Protein AF-A0A8A4ZBA2-F1 (afdb_monomer_lite)

Radius of gyration: 25.23 Å; chains: 1; bounding box: 29×66×76 Å

Structure (mmCIF, N/CA/C/O backbone):
data_AF-A0A8A4ZBA2-F1
#
_entry.id   AF-A0A8A4ZBA2-F1
#
loop_
_atom_site.group_PDB
_atom_site.id
_atom_site.type_symbol
_atom_site.label_atom_id
_atom_site.label_alt_id
_atom_site.label_comp_id
_atom_site.label_asym_id
_atom_site.label_entity_id
_atom_site.label_seq_id
_atom_site.pdbx_PDB_ins_code
_atom_site.Cartn_x
_atom_site.Cartn_y
_atom_site.Cartn_z
_atom_site.occupancy
_atom_site.B_iso_or_equiv
_atom_site.auth_seq_id
_atom_site.auth_comp_id
_atom_site.auth_asym_id
_atom_site.auth_atom_id
_atom_site.pdbx_PDB_model_num
ATOM 1 N N . MET A 1 1 ? 5.375 49.754 -44.077 1.00 46.00 1 MET A N 1
ATOM 2 C CA . MET A 1 1 ? 6.665 49.073 -43.829 1.00 46.00 1 MET A CA 1
ATOM 3 C C . MET A 1 1 ? 6.548 48.350 -42.497 1.00 46.00 1 MET A C 1
ATOM 5 O O . MET A 1 1 ? 6.295 48.994 -41.490 1.00 46.00 1 MET A O 1
ATOM 9 N N . ALA A 1 2 ? 6.523 47.018 -42.542 1.00 42.59 2 ALA A N 1
ATOM 10 C CA . ALA A 1 2 ? 5.975 46.157 -41.499 1.00 42.59 2 ALA A CA 1
ATOM 11 C C . ALA A 1 2 ? 6.978 45.845 -40.372 1.00 42.59 2 ALA A C 1
ATOM 13 O O . ALA A 1 2 ? 8.058 45.322 -40.621 1.00 42.59 2 ALA A O 1
ATOM 14 N N . SER A 1 3 ? 6.559 46.121 -39.137 1.00 66.56 3 SER A N 1
ATOM 15 C CA . SER A 1 3 ? 6.936 45.378 -37.923 1.00 66.56 3 SER A CA 1
ATOM 16 C C . SER A 1 3 ? 6.012 44.149 -37.857 1.00 66.56 3 SER A C 1
ATOM 18 O O . SER A 1 3 ? 4.850 44.311 -38.249 1.00 66.56 3 SER A O 1
ATOM 20 N N . PRO A 1 4 ? 6.435 42.936 -37.435 1.00 68.00 4 PRO A N 1
ATOM 21 C CA . PRO A 1 4 ? 6.930 42.652 -36.077 1.00 68.00 4 PRO A CA 1
ATOM 22 C C . PRO A 1 4 ? 8.078 41.602 -36.067 1.00 68.00 4 PRO A C 1
ATOM 24 O O . PRO A 1 4 ? 8.390 40.998 -37.079 1.00 68.00 4 PRO A O 1
ATOM 27 N N . ALA A 1 5 ? 8.811 41.338 -34.987 1.00 55.44 5 ALA A N 1
ATOM 28 C CA . ALA A 1 5 ? 8.330 40.426 -33.960 1.00 55.44 5 ALA A CA 1
ATOM 29 C C . ALA A 1 5 ? 9.317 40.287 -32.795 1.00 55.44 5 ALA A C 1
ATOM 31 O O . ALA A 1 5 ? 10.529 40.170 -32.945 1.00 55.44 5 ALA A O 1
ATOM 32 N N . ARG A 1 6 ? 8.696 40.254 -31.618 1.00 61.34 6 ARG A N 1
ATOM 33 C CA . ARG A 1 6 ? 9.222 39.907 -30.304 1.00 61.34 6 ARG A CA 1
ATOM 34 C C . ARG A 1 6 ? 9.948 38.559 -30.347 1.00 61.34 6 ARG A C 1
ATOM 36 O O . ARG A 1 6 ? 9.326 37.543 -30.645 1.00 61.34 6 ARG A O 1
ATOM 43 N N . LEU A 1 7 ? 11.206 38.526 -29.922 1.00 52.62 7 LEU A N 1
ATOM 44 C CA . LEU A 1 7 ? 11.862 37.293 -29.484 1.00 52.62 7 LEU A CA 1
ATOM 45 C C . LEU A 1 7 ? 11.527 37.051 -28.006 1.00 52.62 7 LEU A C 1
ATOM 47 O O . LEU A 1 7 ? 12.323 37.308 -27.111 1.00 52.62 7 LEU A O 1
ATOM 51 N N . GLY A 1 8 ? 10.306 36.584 -27.754 1.00 58.66 8 GLY A N 1
ATOM 52 C CA . GLY A 1 8 ? 9.930 35.934 -26.500 1.00 58.66 8 GLY A CA 1
ATOM 53 C C . GLY A 1 8 ? 9.648 34.469 -26.805 1.00 58.66 8 GLY A C 1
ATOM 54 O O . GLY A 1 8 ? 8.623 34.170 -27.407 1.00 58.66 8 GLY A O 1
ATOM 55 N N . GLY A 1 9 ? 10.557 33.555 -26.456 1.00 56.19 9 GLY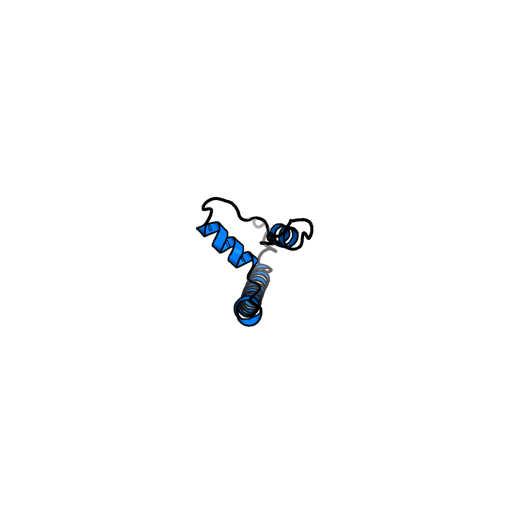 A N 1
ATOM 56 C CA . GLY A 1 9 ? 10.440 32.180 -26.949 1.00 56.19 9 GLY A CA 1
ATOM 57 C C . GLY A 1 9 ? 11.303 31.138 -26.247 1.00 56.19 9 GLY A C 1
ATOM 58 O O . GLY A 1 9 ? 12.256 30.622 -26.812 1.00 56.19 9 GLY A O 1
ATOM 59 N N . THR A 1 10 ? 10.873 30.735 -25.050 1.00 61.19 10 THR A N 1
ATOM 60 C CA . THR A 1 10 ? 10.965 29.347 -24.548 1.00 61.19 10 THR A CA 1
ATOM 61 C C . THR A 1 10 ? 12.346 28.726 -24.269 1.00 61.19 10 THR A C 1
ATOM 63 O O . THR A 1 10 ? 12.737 27.733 -24.876 1.00 61.19 10 THR A O 1
ATOM 66 N N . VAL A 1 11 ? 12.986 29.139 -23.172 1.00 57.06 11 VAL A N 1
ATOM 67 C CA . VAL A 1 11 ? 13.990 28.313 -22.457 1.00 57.06 11 VAL A CA 1
ATOM 68 C C . VAL A 1 11 ? 13.294 27.346 -21.475 1.00 57.06 11 VAL A C 1
ATOM 70 O O . VAL A 1 11 ? 13.632 27.281 -20.301 1.00 57.06 11 VAL A O 1
ATOM 73 N N . ARG A 1 12 ? 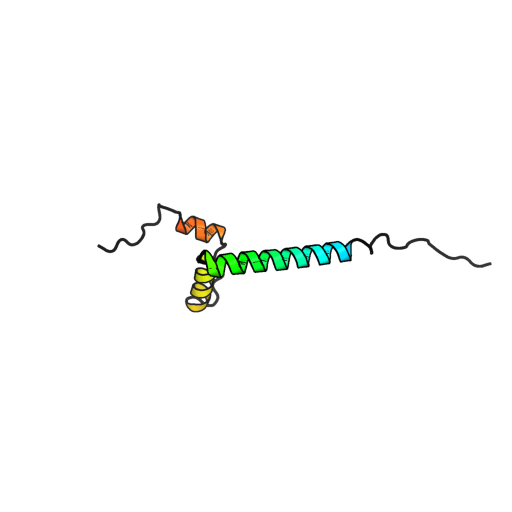12.238 26.626 -21.890 1.00 57.66 12 ARG A N 1
ATOM 74 C CA . ARG A 1 12 ? 11.474 25.742 -20.966 1.00 57.66 12 ARG A CA 1
ATOM 75 C C . ARG A 1 12 ? 11.358 24.280 -21.406 1.00 57.66 12 ARG A C 1
ATOM 77 O O . ARG A 1 12 ? 10.867 23.452 -20.646 1.00 57.66 12 ARG A O 1
ATOM 84 N N . ALA A 1 13 ? 11.818 23.921 -22.604 1.00 57.16 13 ALA A N 1
ATOM 85 C CA . ALA A 1 13 ? 11.431 22.643 -23.211 1.00 57.16 13 ALA A CA 1
ATOM 86 C C . ALA A 1 13 ? 12.437 21.481 -23.080 1.00 57.16 13 ALA A C 1
ATOM 88 O O . ALA A 1 13 ? 12.082 20.359 -23.424 1.00 57.16 13 ALA A O 1
ATOM 89 N N . ARG A 1 14 ? 13.662 21.678 -22.572 1.00 56.56 14 ARG A N 1
ATOM 90 C CA . ARG A 1 14 ? 14.715 20.638 -22.677 1.00 56.56 14 ARG A CA 1
ATOM 91 C C . ARG A 1 14 ? 15.034 19.845 -21.401 1.00 56.56 14 ARG A C 1
ATOM 93 O O . ARG A 1 14 ? 15.834 18.924 -21.468 1.00 56.56 14 ARG A O 1
ATOM 100 N N . LEU A 1 15 ? 14.381 20.121 -20.268 1.00 56.22 15 LEU A N 1
ATOM 101 C CA . LEU A 1 15 ? 14.640 19.410 -18.996 1.00 56.22 15 LEU A CA 1
ATOM 102 C C . LEU A 1 15 ? 13.655 18.257 -18.698 1.00 56.22 15 LEU A C 1
ATOM 104 O O . LEU A 1 15 ? 13.867 17.470 -17.781 1.00 56.22 15 LEU A O 1
ATOM 108 N N . ARG A 1 16 ? 12.576 18.117 -19.481 1.00 56.91 16 ARG A N 1
ATOM 109 C CA . ARG A 1 16 ? 11.509 17.120 -19.257 1.00 56.91 16 ARG A CA 1
ATOM 110 C C . ARG A 1 16 ? 11.863 15.648 -19.556 1.00 56.91 16 ARG A C 1
ATOM 112 O O . ARG A 1 16 ? 11.395 14.796 -18.800 1.00 56.91 16 ARG A O 1
ATOM 119 N N . PRO A 1 17 ? 12.645 15.294 -20.597 1.00 55.94 17 PRO A N 1
ATOM 120 C CA . PRO A 1 17 ? 12.851 13.883 -20.934 1.00 55.94 17 PRO A CA 1
ATOM 121 C C . PRO A 1 17 ? 13.801 13.186 -19.954 1.00 55.94 17 PRO A C 1
ATOM 123 O O . PRO A 1 17 ? 13.552 12.042 -19.584 1.00 55.94 17 PRO A O 1
ATOM 126 N N . ALA A 1 18 ? 14.824 13.897 -19.466 1.00 61.00 18 ALA A N 1
ATOM 127 C CA . ALA A 1 18 ? 15.746 13.390 -18.454 1.00 61.00 18 ALA A CA 1
ATOM 128 C C . ALA A 1 18 ? 15.027 13.132 -17.120 1.00 61.00 18 ALA A C 1
ATOM 130 O O . ALA A 1 18 ? 15.157 12.050 -16.561 1.00 61.00 18 ALA A O 1
ATOM 131 N N . ALA A 1 19 ? 14.172 14.056 -16.666 1.00 63.00 19 ALA A N 1
ATOM 132 C CA . ALA A 1 19 ? 13.373 13.862 -15.455 1.00 63.00 19 ALA A CA 1
ATOM 133 C C . ALA A 1 19 ? 12.424 12.651 -15.566 1.00 63.00 19 ALA A C 1
ATOM 135 O O . ALA A 1 19 ? 12.333 11.841 -14.647 1.00 63.00 19 ALA A O 1
ATOM 136 N N . ALA A 1 20 ? 11.761 12.474 -16.714 1.00 70.69 20 ALA A N 1
ATOM 137 C CA . ALA A 1 20 ? 10.873 11.334 -16.947 1.00 70.69 20 ALA A CA 1
ATOM 138 C C . ALA A 1 20 ? 11.630 9.995 -17.075 1.00 70.69 20 ALA A C 1
ATOM 140 O O . ALA A 1 20 ? 11.092 8.939 -16.729 1.00 70.69 20 ALA A O 1
ATOM 141 N N . ALA A 1 21 ? 12.868 10.016 -17.574 1.00 74.38 21 ALA A N 1
ATOM 142 C CA . ALA A 1 21 ? 13.751 8.853 -17.580 1.00 74.38 21 ALA A CA 1
ATOM 143 C C . ALA A 1 21 ? 14.204 8.491 -16.155 1.00 74.38 21 ALA A C 1
ATOM 145 O O . ALA A 1 21 ? 14.094 7.327 -15.769 1.00 74.38 21 ALA A O 1
ATOM 146 N N . SER A 1 22 ? 14.591 9.482 -15.344 1.00 75.31 22 SER A N 1
ATOM 147 C CA . SER A 1 22 ? 14.965 9.288 -13.937 1.00 75.31 22 SER A CA 1
ATOM 148 C C . SER A 1 22 ? 13.814 8.724 -13.101 1.00 75.31 22 SER A C 1
ATOM 150 O O . SER A 1 22 ? 14.018 7.788 -12.335 1.00 75.31 22 SER A O 1
ATOM 152 N N . VAL A 1 23 ? 12.583 9.210 -13.299 1.00 75.00 23 VAL A N 1
ATOM 153 C CA . VAL A 1 23 ? 11.390 8.670 -12.620 1.00 75.00 23 VAL A CA 1
ATOM 154 C C . VAL A 1 23 ? 11.151 7.200 -12.981 1.00 75.00 23 VAL A C 1
ATOM 156 O O . VAL A 1 23 ? 10.872 6.388 -12.103 1.00 75.00 23 VAL A O 1
ATOM 159 N N . ARG A 1 24 ? 11.301 6.821 -14.256 1.00 78.31 24 ARG A N 1
ATOM 160 C CA . ARG A 1 24 ? 11.157 5.418 -14.685 1.00 78.31 24 ARG A CA 1
ATOM 161 C C . ARG A 1 24 ? 12.255 4.515 -14.130 1.00 78.31 24 ARG A C 1
ATOM 163 O O . ARG A 1 24 ? 11.964 3.374 -13.775 1.00 78.31 24 ARG A O 1
ATOM 170 N N . ALA A 1 25 ? 13.490 5.006 -14.051 1.00 79.06 25 ALA A N 1
ATOM 171 C CA . ALA A 1 25 ? 14.597 4.272 -13.444 1.00 79.06 25 ALA A CA 1
ATOM 172 C C . ALA A 1 25 ? 14.351 4.042 -11.943 1.00 79.06 25 ALA A C 1
ATOM 174 O O . ALA A 1 25 ? 14.453 2.909 -11.475 1.00 79.06 25 ALA A O 1
ATOM 175 N N . LEU A 1 26 ? 13.918 5.082 -11.222 1.00 74.19 26 LEU A N 1
ATOM 176 C CA . LEU A 1 26 ? 13.543 4.994 -9.808 1.00 74.19 26 LEU A CA 1
ATOM 177 C C . LEU A 1 26 ? 12.370 4.033 -9.578 1.00 74.19 26 LEU A C 1
ATOM 179 O O . LEU A 1 26 ? 12.430 3.211 -8.669 1.00 74.19 26 LEU A O 1
ATOM 183 N N . ALA A 1 27 ? 11.337 4.069 -10.424 1.00 78.56 27 ALA A N 1
ATOM 184 C CA . ALA A 1 27 ? 10.196 3.158 -10.318 1.00 78.56 27 ALA A CA 1
ATOM 185 C C . ALA A 1 27 ? 10.599 1.684 -10.506 1.00 78.56 27 ALA A C 1
ATOM 187 O O . ALA A 1 27 ? 10.105 0.810 -9.794 1.00 78.56 27 ALA A O 1
ATOM 188 N N . ARG A 1 28 ? 11.527 1.396 -11.431 1.00 79.38 28 ARG A N 1
ATOM 189 C CA . ARG A 1 28 ? 12.053 0.034 -11.617 1.00 79.38 28 ARG A CA 1
ATOM 190 C C . ARG A 1 28 ? 12.925 -0.421 -10.454 1.00 79.38 28 ARG A C 1
ATOM 192 O O . ARG A 1 28 ? 12.766 -1.554 -10.005 1.00 79.38 28 ARG A O 1
ATOM 199 N N . ALA A 1 29 ? 13.787 0.456 -9.943 1.00 75.50 29 ALA A N 1
ATOM 200 C CA . ALA A 1 29 ? 14.591 0.169 -8.760 1.00 75.50 29 ALA A CA 1
ATOM 201 C C . ALA A 1 29 ? 13.699 -0.121 -7.539 1.00 75.50 29 ALA A C 1
ATOM 203 O O . ALA A 1 29 ? 13.888 -1.133 -6.868 1.00 75.50 29 ALA A O 1
ATOM 204 N N . ALA A 1 30 ? 12.659 0.689 -7.318 1.00 74.88 30 ALA A N 1
ATOM 205 C CA . ALA A 1 30 ? 11.676 0.475 -6.257 1.00 74.88 30 ALA A CA 1
ATOM 206 C C . ALA A 1 30 ? 10.921 -0.858 -6.413 1.00 74.88 30 ALA A C 1
ATOM 208 O O . ALA A 1 30 ? 10.695 -1.556 -5.428 1.00 74.88 30 ALA A O 1
ATOM 209 N N . GLY A 1 31 ? 10.573 -1.249 -7.644 1.00 82.19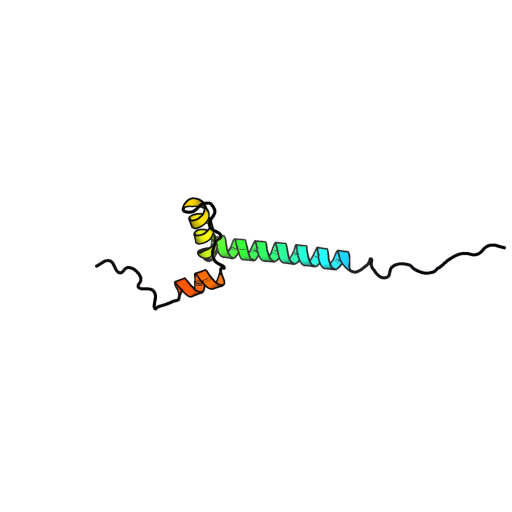 31 GLY A N 1
ATOM 210 C CA . GLY A 1 31 ? 9.963 -2.550 -7.928 1.00 82.19 31 GLY A CA 1
ATOM 211 C C . GLY A 1 31 ? 10.869 -3.735 -7.575 1.00 82.19 31 GLY A C 1
ATOM 212 O O . GLY A 1 31 ? 10.392 -4.705 -6.989 1.00 82.19 31 GLY A O 1
ATOM 213 N N . GLY A 1 32 ? 12.169 -3.642 -7.875 1.00 81.25 32 GLY A N 1
ATOM 214 C CA . GLY A 1 32 ? 13.161 -4.668 -7.530 1.00 81.25 32 GLY A CA 1
ATOM 215 C C . GLY A 1 32 ? 13.397 -4.785 -6.024 1.00 81.25 32 GLY A C 1
ATOM 216 O O . GLY A 1 32 ? 13.361 -5.889 -5.483 1.00 81.25 32 GLY A O 1
ATOM 217 N N . VAL A 1 33 ? 13.539 -3.648 -5.334 1.00 72.44 33 VAL A N 1
ATOM 218 C CA . VAL A 1 33 ? 13.617 -3.596 -3.863 1.00 72.44 33 VAL A CA 1
ATOM 219 C C . VAL A 1 33 ? 12.359 -4.197 -3.239 1.00 72.44 33 VAL A C 1
ATOM 221 O O . VAL A 1 33 ? 12.458 -5.008 -2.322 1.00 72.44 33 VAL A O 1
ATOM 224 N N . ARG A 1 34 ? 11.175 -3.870 -3.775 1.00 72.06 34 ARG A N 1
ATOM 225 C CA . ARG A 1 34 ? 9.907 -4.448 -3.322 1.00 72.06 34 ARG A CA 1
ATOM 226 C C . ARG A 1 34 ? 9.855 -5.956 -3.543 1.00 72.06 34 ARG A C 1
ATOM 228 O O . ARG A 1 34 ? 9.490 -6.657 -2.613 1.00 72.06 34 ARG A O 1
ATOM 235 N N . TRP A 1 35 ? 10.226 -6.462 -4.722 1.00 82.12 35 TRP A N 1
ATOM 236 C CA . TRP A 1 35 ? 10.257 -7.907 -4.986 1.00 82.12 35 TRP A CA 1
ATOM 237 C C . TRP A 1 35 ? 11.207 -8.640 -4.030 1.00 82.12 35 TRP A C 1
ATOM 239 O O . TRP A 1 35 ? 10.846 -9.673 -3.462 1.00 82.12 35 TRP A O 1
ATOM 249 N N . TYR A 1 36 ? 12.395 -8.081 -3.810 1.00 75.31 36 TYR A N 1
ATOM 250 C CA . TYR A 1 36 ? 13.378 -8.625 -2.881 1.00 75.31 36 TYR A CA 1
ATOM 251 C C . TYR A 1 36 ? 12.845 -8.638 -1.439 1.00 75.31 36 TYR A C 1
ATOM 253 O O . TYR A 1 36 ? 12.878 -9.678 -0.785 1.00 75.31 36 TYR A O 1
ATOM 261 N N . ALA A 1 37 ? 12.243 -7.538 -0.979 1.00 69.88 37 ALA A N 1
ATOM 262 C CA . ALA A 1 37 ? 11.604 -7.463 0.335 1.00 69.88 37 ALA A CA 1
ATOM 263 C C . ALA A 1 37 ? 10.431 -8.455 0.476 1.00 69.88 37 ALA A C 1
ATOM 265 O O . ALA A 1 37 ? 10.336 -9.149 1.487 1.00 69.88 37 ALA A O 1
ATOM 266 N N . THR A 1 38 ? 9.575 -8.584 -0.550 1.00 67.31 38 THR A N 1
ATOM 267 C CA . THR A 1 38 ? 8.438 -9.526 -0.546 1.00 67.31 38 THR A CA 1
ATOM 268 C C . THR A 1 38 ? 8.872 -10.986 -0.525 1.00 67.31 38 THR A C 1
ATOM 270 O O . THR A 1 38 ? 8.204 -11.803 0.100 1.00 67.31 38 THR A O 1
ATOM 273 N N . THR A 1 39 ? 9.940 -11.321 -1.251 1.00 68.12 39 THR A N 1
ATOM 274 C CA . THR A 1 39 ? 10.296 -12.715 -1.555 1.00 68.12 39 THR A CA 1
ATOM 275 C C . THR A 1 39 ? 11.333 -13.255 -0.583 1.00 68.12 39 THR A C 1
ATOM 277 O O . THR A 1 39 ? 11.288 -14.429 -0.236 1.00 68.12 39 THR A O 1
ATOM 280 N N . LEU A 1 40 ? 12.276 -12.410 -0.160 1.00 63.41 40 LEU A N 1
ATOM 281 C CA . LEU A 1 40 ? 13.495 -12.850 0.514 1.00 63.41 40 LEU A CA 1
ATOM 282 C C . LEU A 1 40 ? 13.530 -12.463 1.995 1.00 63.41 40 LEU A C 1
ATOM 284 O O . LEU A 1 40 ? 14.036 -13.236 2.799 1.00 63.41 40 LEU A O 1
ATOM 288 N N . MET A 1 41 ? 12.982 -11.298 2.357 1.00 61.03 41 MET A N 1
ATOM 289 C CA . MET A 1 41 ? 13.039 -10.789 3.734 1.00 61.03 41 MET A CA 1
ATOM 290 C C . MET A 1 41 ? 11.736 -11.000 4.516 1.00 61.03 41 MET A C 1
ATOM 292 O O . MET A 1 41 ? 11.763 -11.067 5.736 1.00 61.03 41 MET A O 1
ATOM 296 N N . GLY A 1 42 ? 10.579 -11.119 3.852 1.00 57.72 42 GLY A N 1
ATOM 297 C CA . GLY A 1 42 ? 9.295 -11.274 4.552 1.00 57.72 42 GLY A CA 1
ATOM 298 C C . GLY A 1 42 ? 8.863 -10.038 5.363 1.00 57.72 42 GLY A C 1
ATOM 299 O O . GLY A 1 42 ? 7.781 -10.062 5.962 1.00 57.72 42 GLY A O 1
ATOM 300 N N . ASP A 1 43 ? 9.648 -8.952 5.298 1.00 61.72 43 ASP A N 1
ATOM 301 C CA . ASP A 1 43 ? 9.499 -7.643 5.960 1.00 61.72 43 ASP A CA 1
ATOM 302 C C . ASP A 1 43 ? 8.371 -6.798 5.351 1.00 61.72 43 ASP A C 1
ATOM 304 O O . ASP A 1 43 ? 8.481 -5.616 5.020 1.00 61.72 43 ASP A O 1
ATOM 308 N N . HIS A 1 44 ? 7.221 -7.427 5.174 1.00 69.62 44 HIS A N 1
ATOM 309 C CA . HIS A 1 44 ? 5.972 -6.763 4.852 1.00 69.62 44 HIS A CA 1
ATOM 310 C C . HIS A 1 44 ? 5.060 -6.690 6.061 1.00 69.62 44 HIS A C 1
ATOM 312 O O . HIS A 1 44 ? 3.847 -6.717 5.908 1.00 69.62 44 HIS A O 1
ATOM 318 N N . ASP A 1 45 ? 5.624 -6.551 7.257 1.00 78.31 45 ASP A N 1
ATOM 319 C CA . ASP A 1 45 ? 4.838 -6.378 8.475 1.00 78.31 45 ASP A CA 1
ATOM 320 C C . ASP A 1 45 ? 3.900 -5.174 8.378 1.00 78.31 45 ASP A C 1
ATOM 322 O O . ASP A 1 45 ? 2.699 -5.323 8.602 1.00 78.31 45 ASP A O 1
ATOM 326 N N . TYR A 1 46 ? 4.387 -4.027 7.897 1.00 79.69 46 TYR A N 1
ATOM 327 C CA . TYR A 1 46 ? 3.530 -2.860 7.686 1.00 79.69 46 TYR A CA 1
ATOM 328 C C . TYR A 1 46 ? 2.478 -3.086 6.583 1.00 79.69 46 TYR A C 1
ATOM 330 O O . TYR A 1 46 ? 1.297 -2.811 6.778 1.00 79.69 46 TYR A O 1
ATOM 338 N N . ALA A 1 47 ? 2.853 -3.658 5.433 1.00 80.12 47 ALA A N 1
ATOM 339 C CA . ALA A 1 47 ? 1.895 -3.938 4.355 1.00 80.12 47 ALA A CA 1
ATOM 340 C C . ALA A 1 47 ? 0.835 -4.981 4.765 1.00 80.12 47 ALA A C 1
ATOM 342 O O . ALA A 1 47 ? -0.339 -4.867 4.403 1.00 80.12 47 ALA A O 1
ATOM 343 N N . ARG A 1 48 ? 1.233 -5.981 5.555 1.00 81.38 48 ARG A N 1
ATOM 344 C CA . ARG A 1 48 ? 0.364 -6.995 6.158 1.00 81.38 48 ARG A CA 1
ATOM 345 C C . ARG A 1 48 ? -0.568 -6.36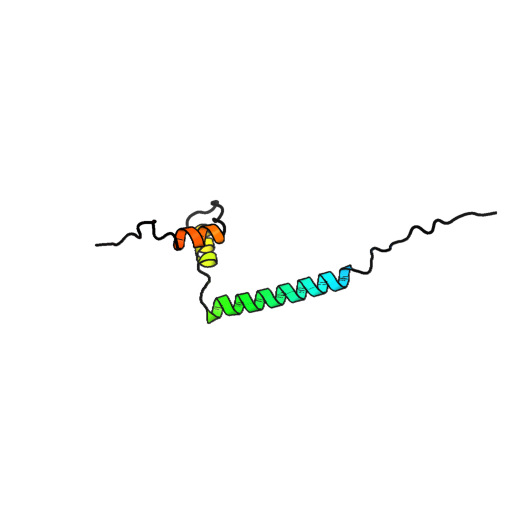2 7.182 1.00 81.38 48 ARG A C 1
ATOM 347 O O . ARG A 1 48 ? -1.754 -6.685 7.159 1.00 81.38 48 ARG A O 1
ATOM 354 N N . TYR A 1 49 ? -0.065 -5.446 8.009 1.00 84.62 49 TYR A N 1
ATOM 355 C CA . TYR A 1 49 ? -0.863 -4.639 8.929 1.00 84.62 49 TYR A CA 1
ATOM 356 C C . TYR A 1 49 ? -1.917 -3.821 8.178 1.00 84.62 49 TYR A C 1
ATOM 358 O O . TYR A 1 49 ? -3.092 -3.943 8.496 1.00 84.62 49 TYR A O 1
ATOM 366 N N . VAL A 1 50 ? -1.550 -3.082 7.127 1.00 83.00 50 VAL A N 1
ATOM 367 C CA . VAL A 1 50 ? -2.507 -2.282 6.338 1.00 83.00 50 VAL A CA 1
ATOM 368 C C . VAL A 1 50 ? -3.565 -3.168 5.680 1.00 83.00 50 VAL A C 1
ATOM 370 O O . VAL A 1 50 ? -4.753 -2.858 5.725 1.00 83.00 50 VAL A O 1
ATOM 373 N N . ALA A 1 51 ? -3.161 -4.298 5.095 1.00 81.81 51 ALA A N 1
ATOM 374 C CA . ALA A 1 51 ? -4.100 -5.238 4.490 1.00 81.81 51 ALA A CA 1
ATOM 375 C C . ALA A 1 51 ? -5.020 -5.891 5.535 1.00 81.81 51 ALA A C 1
ATOM 377 O O . ALA A 1 51 ? -6.187 -6.147 5.248 1.00 81.81 51 ALA A O 1
ATOM 378 N N . HIS A 1 52 ? -4.506 -6.177 6.734 1.00 83.88 52 HIS A N 1
ATOM 379 C CA . HIS A 1 52 ? -5.307 -6.653 7.858 1.00 83.88 52 HIS A CA 1
ATOM 380 C C . HIS A 1 52 ? -6.285 -5.573 8.321 1.00 83.88 52 HIS A C 1
ATOM 382 O O . HIS A 1 52 ? -7.475 -5.847 8.402 1.00 83.88 52 HIS A O 1
ATOM 388 N N . LEU A 1 53 ? -5.820 -4.339 8.514 1.00 84.06 53 LEU A N 1
ATOM 389 C CA . LEU A 1 53 ? -6.641 -3.204 8.920 1.00 84.06 53 LEU A CA 1
ATOM 390 C C . LEU A 1 53 ? -7.768 -2.940 7.919 1.00 84.06 53 LEU A C 1
ATOM 392 O O . LEU A 1 53 ? -8.909 -2.781 8.325 1.00 84.06 53 LEU A O 1
ATOM 396 N N . ALA A 1 54 ? -7.487 -2.995 6.616 1.00 77.06 54 ALA A N 1
ATOM 397 C CA . ALA A 1 54 ? -8.505 -2.834 5.580 1.00 77.06 54 ALA A CA 1
ATOM 398 C C . ALA A 1 54 ? -9.593 -3.924 5.620 1.00 77.06 54 ALA A C 1
ATOM 400 O O . ALA A 1 54 ? -10.726 -3.669 5.215 1.00 77.06 54 ALA A O 1
ATOM 401 N N . ARG A 1 55 ? -9.262 -5.133 6.098 1.00 74.56 55 ARG A N 1
ATOM 402 C CA . ARG A 1 55 ? -10.223 -6.235 6.267 1.00 74.56 55 ARG A CA 1
ATOM 403 C C . ARG A 1 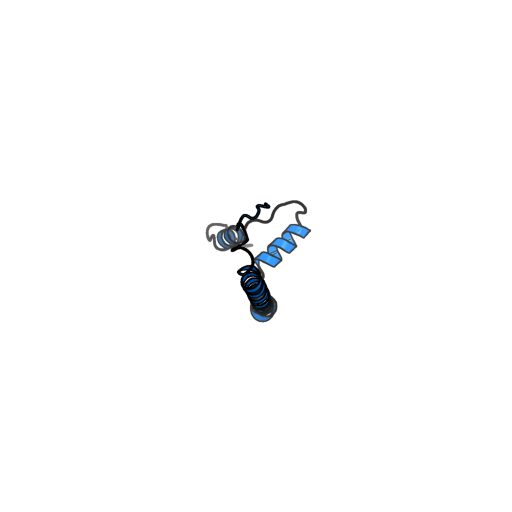55 ? -10.987 -6.147 7.588 1.00 74.56 55 ARG A C 1
ATOM 405 O O . ARG A 1 55 ? -12.185 -6.398 7.596 1.00 74.56 55 ARG A O 1
ATOM 412 N N . THR A 1 56 ? -10.306 -5.822 8.685 1.00 86.38 56 THR A N 1
ATOM 413 C CA . THR A 1 56 ? -10.882 -5.806 10.040 1.00 86.38 56 THR A CA 1
ATOM 414 C C . THR A 1 56 ? -11.659 -4.514 10.317 1.00 86.38 56 THR A C 1
ATOM 416 O O . THR A 1 56 ? -12.692 -4.541 10.981 1.00 86.38 56 THR A O 1
ATOM 419 N N . HIS A 1 57 ? -11.184 -3.385 9.787 1.00 79.69 57 HIS A N 1
ATOM 420 C CA . HIS A 1 57 ? -11.699 -2.038 10.043 1.00 79.69 57 HIS A CA 1
ATOM 421 C C . HIS A 1 57 ? -11.793 -1.217 8.742 1.00 79.69 57 HIS A C 1
ATOM 423 O O . HIS A 1 57 ? -10.979 -0.320 8.493 1.00 79.69 57 HIS A O 1
ATOM 429 N N . PRO A 1 58 ? -12.788 -1.504 7.882 1.00 76.12 58 PRO A N 1
ATOM 430 C CA . PRO A 1 58 ? -12.996 -0.731 6.665 1.00 76.12 58 PRO A CA 1
ATOM 431 C C . PRO A 1 58 ? -13.336 0.728 7.011 1.00 76.12 58 PRO A C 1
ATOM 433 O O . PRO A 1 58 ? -14.286 0.999 7.740 1.00 76.12 58 PRO A O 1
ATOM 436 N N . GLY A 1 59 ? -12.556 1.676 6.483 1.00 71.12 59 GLY A N 1
ATOM 437 C CA . GLY A 1 59 ? -12.758 3.120 6.684 1.00 71.12 59 GLY A CA 1
ATOM 438 C C . GLY A 1 59 ? -11.824 3.774 7.705 1.00 71.12 59 GLY A C 1
ATOM 439 O O . GLY A 1 59 ? -11.760 5.002 7.762 1.00 71.12 59 GLY A O 1
ATOM 440 N N . THR A 1 60 ? -11.046 2.996 8.459 1.00 76.38 60 THR A N 1
ATOM 441 C CA . THR A 1 60 ? -9.986 3.544 9.313 1.00 76.38 60 THR A CA 1
ATOM 442 C C . THR A 1 60 ? -8.729 3.795 8.483 1.00 76.38 60 THR A C 1
ATOM 444 O O . THR A 1 60 ? -8.224 2.897 7.810 1.00 76.38 60 THR A O 1
ATOM 447 N N . ALA A 1 61 ? -8.214 5.027 8.523 1.00 79.75 61 ALA A N 1
ATOM 448 C CA . ALA A 1 61 ? -6.938 5.344 7.894 1.00 79.75 61 ALA A CA 1
ATOM 449 C C . ALA A 1 61 ? -5.805 4.613 8.640 1.00 79.75 61 ALA A C 1
ATOM 451 O O . ALA A 1 61 ? -5.729 4.736 9.866 1.00 79.75 61 ALA A O 1
ATOM 452 N N . PRO A 1 62 ? -4.934 3.861 7.940 1.00 79.50 62 PRO A N 1
ATOM 453 C CA . PRO A 1 62 ? -3.802 3.208 8.580 1.00 79.50 62 PRO A CA 1
ATOM 454 C C . PRO A 1 62 ? -2.858 4.238 9.187 1.00 79.50 62 PRO A C 1
ATOM 456 O O . PRO A 1 62 ? -2.635 5.314 8.624 1.00 79.50 62 PRO A O 1
ATOM 459 N N . GLU A 1 63 ? -2.288 3.893 10.337 1.00 81.88 63 GLU A N 1
ATOM 460 C CA . GLU A 1 63 ? -1.237 4.700 10.939 1.00 81.88 63 GLU A CA 1
ATOM 461 C C . GLU A 1 63 ? -0.020 4.782 10.013 1.00 81.88 63 GLU A C 1
ATOM 463 O O . GLU A 1 63 ? 0.234 3.887 9.211 1.00 81.88 63 GLU A O 1
ATOM 468 N N . THR A 1 64 ? 0.759 5.858 10.119 1.00 82.81 64 THR A N 1
ATOM 469 C CA . THR A 1 64 ? 1.987 5.977 9.324 1.00 82.81 64 THR A CA 1
ATOM 470 C C . THR A 1 64 ? 2.968 4.865 9.686 1.00 82.81 64 THR A C 1
ATOM 472 O O . THR A 1 64 ? 3.101 4.523 10.859 1.00 82.81 64 THR A O 1
ATOM 475 N N . GLU A 1 65 ? 3.754 4.399 8.720 1.00 79.88 65 GLU A N 1
ATOM 476 C CA . GLU A 1 65 ? 4.776 3.364 8.923 1.00 79.88 65 GLU A CA 1
ATOM 477 C C . GLU A 1 65 ? 5.713 3.653 10.114 1.00 79.88 65 GLU A C 1
ATOM 479 O O . GLU A 1 65 ? 5.989 2.782 10.935 1.00 79.88 65 GLU A O 1
ATOM 484 N N . ARG A 1 66 ? 6.133 4.913 10.299 1.00 80.00 66 ARG A N 1
ATOM 485 C CA . ARG A 1 66 ? 6.966 5.330 11.445 1.00 80.00 66 ARG A CA 1
ATOM 486 C C . ARG A 1 66 ? 6.248 5.232 12.797 1.00 80.00 66 ARG A C 1
ATOM 488 O O . ARG A 1 66 ? 6.905 5.173 13.835 1.00 80.00 66 ARG A O 1
ATOM 495 N N . ALA A 1 67 ? 4.925 5.351 12.823 1.00 83.38 67 ALA A N 1
ATOM 496 C CA . ALA A 1 67 ? 4.128 5.190 14.038 1.00 83.38 67 ALA A CA 1
ATOM 497 C C . ALA A 1 67 ? 3.959 3.702 14.364 1.00 83.38 67 ALA A C 1
ATOM 499 O O . ALA A 1 67 ? 4.271 3.318 15.488 1.00 83.38 67 ALA A O 1
ATOM 500 N N . TYR A 1 68 ? 3.641 2.884 13.355 1.00 84.31 68 TYR A N 1
ATOM 501 C CA . TYR A 1 68 ? 3.569 1.424 13.462 1.00 84.31 68 TYR A CA 1
ATOM 502 C C . TYR A 1 68 ? 4.853 0.833 14.055 1.00 84.31 68 TYR A C 1
ATOM 504 O O . TYR A 1 68 ? 4.831 0.152 15.080 1.00 84.31 68 TYR A O 1
ATOM 512 N N . TRP A 1 69 ? 6.009 1.170 13.472 1.00 82.50 69 TRP A N 1
ATOM 513 C CA . TRP A 1 69 ? 7.288 0.659 13.967 1.00 82.50 69 TRP A CA 1
ATOM 514 C C . TRP A 1 69 ? 7.638 1.171 15.360 1.00 82.50 69 TRP A C 1
ATOM 516 O O . TRP A 1 69 ? 8.270 0.446 16.121 1.00 82.50 69 TRP A O 1
ATOM 526 N N . ARG A 1 70 ? 7.216 2.390 15.715 1.00 85.06 70 ARG A N 1
ATOM 527 C CA . ARG A 1 70 ? 7.447 2.937 17.055 1.00 85.06 70 ARG A CA 1
ATOM 528 C C . ARG A 1 70 ? 6.594 2.234 18.097 1.00 85.06 70 ARG A C 1
ATOM 530 O O . ARG A 1 70 ? 7.143 1.866 19.115 1.00 85.06 70 ARG A O 1
ATOM 537 N N . SER A 1 71 ? 5.306 2.022 17.831 1.00 82.31 71 SER A N 1
ATOM 538 C CA . SER A 1 71 ? 4.419 1.274 18.729 1.00 82.31 71 SER A CA 1
ATOM 539 C C . SER A 1 71 ? 4.883 -0.173 18.895 1.00 82.31 71 SER A C 1
ATOM 541 O O . SER A 1 71 ? 4.854 -0.703 19.998 1.00 82.31 71 SER A O 1
ATOM 543 N N . ARG A 1 72 ? 5.372 -0.804 17.822 1.00 79.56 72 ARG A N 1
ATOM 544 C CA . ARG A 1 72 ? 5.872 -2.184 17.869 1.00 79.56 72 ARG A CA 1
ATOM 545 C C . ARG A 1 72 ? 7.144 -2.351 18.703 1.00 79.56 72 ARG A C 1
ATOM 547 O O . ARG A 1 72 ? 7.302 -3.384 19.339 1.00 79.56 72 ARG A O 1
ATOM 554 N N . HIS A 1 73 ? 8.046 -1.373 18.656 1.00 78.50 73 HIS A N 1
ATOM 555 C CA . HIS A 1 73 ? 9.290 -1.364 19.438 1.00 78.50 73 HIS A CA 1
ATOM 556 C C . HIS A 1 73 ? 9.154 -0.582 20.746 1.00 78.50 73 HIS A C 1
ATOM 558 O O . HIS A 1 73 ? 10.149 -0.309 21.412 1.00 78.50 73 HIS A O 1
ATOM 564 N N . ASP A 1 74 ? 7.939 -0.167 21.092 1.00 79.94 74 ASP A N 1
ATOM 565 C CA . ASP A 1 74 ? 7.683 0.431 22.384 1.00 79.94 74 ASP A CA 1
ATOM 566 C C . ASP A 1 74 ? 7.612 -0.690 23.421 1.00 79.94 74 ASP A C 1
ATOM 568 O O . ASP A 1 74 ? 6.566 -1.309 23.629 1.00 79.94 74 ASP A O 1
ATOM 572 N N . ASP A 1 75 ? 8.748 -0.946 24.072 1.00 67.00 75 ASP A N 1
ATOM 573 C CA . ASP A 1 75 ? 8.891 -1.946 25.137 1.00 67.00 75 ASP A CA 1
ATOM 574 C C . ASP A 1 75 ? 7.954 -1.690 26.332 1.00 67.00 75 ASP A C 1
ATOM 576 O O . ASP A 1 75 ? 7.778 -2.564 27.183 1.00 67.00 75 ASP A O 1
ATOM 580 N N . SER A 1 76 ? 7.338 -0.504 26.411 1.00 69.62 76 SER A N 1
ATOM 581 C CA . SER A 1 76 ? 6.387 -0.152 27.464 1.00 69.62 76 SER A CA 1
ATOM 582 C C . SER A 1 76 ? 4.967 -0.668 27.222 1.00 69.62 76 SER A C 1
ATOM 584 O O . SER A 1 76 ? 4.185 -0.719 28.174 1.00 69.62 76 SER A O 1
ATOM 586 N N . THR A 1 77 ? 4.620 -1.092 25.998 1.00 60.97 77 THR A N 1
ATOM 587 C CA . THR A 1 77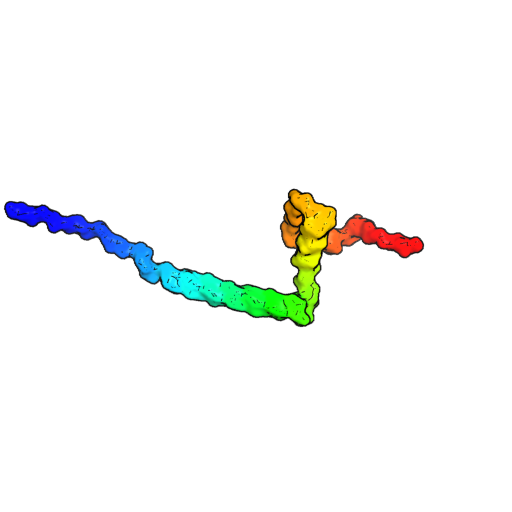 ? 3.306 -1.695 25.733 1.00 60.97 77 THR A CA 1
ATOM 588 C C . THR A 1 77 ? 3.311 -3.122 26.283 1.00 60.97 77 THR A C 1
ATOM 590 O O . THR A 1 77 ? 4.042 -3.967 25.757 1.00 60.97 77 THR A O 1
ATOM 593 N N . PRO A 1 78 ? 2.519 -3.438 27.328 1.00 67.00 78 PRO A N 1
ATOM 594 C CA . PRO A 1 78 ? 2.483 -4.781 27.883 1.00 67.00 78 PRO A CA 1
ATOM 595 C C . PRO A 1 78 ? 1.955 -5.743 26.818 1.00 67.00 78 PRO A C 1
ATOM 597 O O . PRO A 1 78 ? 0.759 -5.816 26.542 1.00 67.00 78 PRO A O 1
ATOM 600 N N . GLN A 1 79 ? 2.874 -6.479 26.194 1.00 66.75 79 GLN A N 1
ATOM 601 C CA . GLN A 1 79 ? 2.540 -7.583 25.306 1.00 66.75 79 GLN A CA 1
ATOM 602 C C . GLN A 1 79 ? 1.771 -8.578 26.164 1.00 66.75 79 GLN A C 1
ATOM 604 O O . GLN A 1 79 ? 2.284 -8.963 27.216 1.00 66.75 79 GLN A O 1
ATOM 609 N N . ALA A 1 80 ? 0.543 -8.932 25.773 1.00 65.94 80 ALA A N 1
ATOM 610 C CA . ALA A 1 80 ? -0.295 -9.853 26.530 1.00 65.94 80 ALA A CA 1
ATOM 611 C C . ALA A 1 80 ? 0.456 -11.179 26.714 1.00 65.94 80 ALA A C 1
ATOM 613 O O . ALA A 1 80 ? 0.446 -12.050 25.847 1.00 65.94 80 ALA A O 1
ATOM 614 N N . ARG A 1 81 ? 1.175 -11.305 27.832 1.00 68.25 81 ARG A N 1
ATOM 615 C CA . ARG A 1 81 ? 1.808 -12.544 28.247 1.00 68.25 81 ARG A CA 1
ATOM 616 C C . ARG A 1 81 ? 0.678 -13.364 28.826 1.00 68.25 81 ARG A C 1
ATOM 618 O O . ARG A 1 81 ? 0.234 -13.114 29.941 1.00 68.25 81 ARG A O 1
ATOM 625 N N . CYS A 1 82 ? 0.150 -14.267 28.012 1.00 69.44 82 CYS A N 1
ATOM 626 C CA . CYS A 1 82 ? -0.717 -15.315 28.506 1.00 69.44 82 CYS A CA 1
ATOM 627 C C . CYS A 1 82 ? 0.111 -16.173 29.471 1.00 69.44 82 CYS A C 1
ATOM 629 O O . CYS A 1 82 ? 1.014 -16.903 29.056 1.00 69.44 82 CYS A O 1
ATOM 631 N N . CYS A 1 83 ? -0.152 -15.981 30.760 1.00 62.50 83 CYS A N 1
ATOM 632 C CA . CYS A 1 83 ? -0.025 -17.036 31.751 1.00 62.50 83 CYS A CA 1
ATOM 633 C C . CYS A 1 83 ? -1.064 -18.120 31.443 1.00 62.50 83 CYS A C 1
ATOM 635 O O . CYS A 1 83 ? -2.183 -17.737 31.023 1.00 62.50 83 CYS A O 1
#

pLDDT: mean 71.38, std 10.22, range [42.59, 86.38]

Sequence (83 aa):
MASPARLGGTVRARLRPAAAASVRALARAAGGVRWYATTLMGDHDYARYVAHLARTHPGTAPETERAYWRSRHDDSTPQARCC

InterPro domains:
  IPR007423 Selenoprotein, putative [PF04328] (26-83)

Foldseek 3Di:
DDDDDDPPDDPPPPPPPVVVVVVVVVVVVVVVVVCCCVPPVVPCPVVVVVVVCCVPPPPDDDDDPVVVVCVVPVPPPPDPPDD

Organism: NCBI:txid2819238

Secondary structure (DSSP, 8-state):
----------TTSSSHHHHHHHHHHHHHHHHHHHHHIIIII---HHHHHHHHHHHHSTTPPPPPHHHHHHHHT-TTS------